Protein AF-A0A3D1ZHU7-F1 (afdb_monomer)

Secondary structure (DSSP, 8-state):
-HHHHHHHHHHHHHHHHHHHHHHHHS-HHHHHHHHHHHHHHTHHHHHHHHHSSS-HHHHHHHHHHTT--HHHHHHHHHHHHHHHHHHHHHHHHHH-GGGHHHHHH-HHHHHHHHHHHHHHHHHHHHHHHHHHHHHS---

pLDDT: mean 77.62, std 11.54, range [47.56, 93.19]

Structure (mmCIF, N/CA/C/O backbone):
data_AF-A0A3D1ZHU7-F1
#
_entry.id   AF-A0A3D1ZHU7-F1
#
loop_
_atom_site.group_PDB
_atom_site.id
_atom_site.type_symbol
_atom_site.label_atom_id
_atom_site.label_alt_id
_atom_site.label_comp_id
_atom_site.label_asym_id
_atom_site.label_entity_id
_atom_site.label_seq_id
_atom_site.pdbx_PDB_ins_code
_atom_site.Cartn_x
_atom_site.Cartn_y
_atom_site.Cartn_z
_atom_site.occupancy
_atom_site.B_iso_or_equiv
_atom_site.auth_seq_id
_atom_site.auth_comp_id
_atom_site.auth_asym_id
_atom_site.auth_atom_id
_atom_site.pdbx_PDB_model_num
ATOM 1 N N . LEU A 1 1 ? 4.420 -15.237 -3.830 1.00 58.88 1 LEU A N 1
ATOM 2 C CA . LEU A 1 1 ? 3.446 -16.031 -3.035 1.00 58.88 1 LEU A CA 1
ATOM 3 C C . LEU A 1 1 ? 3.546 -15.775 -1.526 1.00 58.88 1 LEU A C 1
ATOM 5 O O . LEU A 1 1 ? 2.537 -15.403 -0.94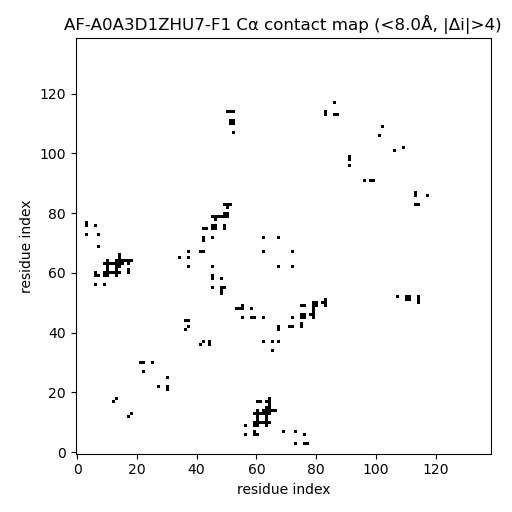0 1.00 58.88 1 LEU A O 1
ATOM 9 N N . GLY A 1 2 ? 4.732 -15.859 -0.901 1.00 75.31 2 GLY A N 1
ATOM 10 C CA . GLY A 1 2 ? 4.889 -15.630 0.551 1.00 75.31 2 GLY A CA 1
ATOM 11 C C . GLY A 1 2 ? 4.337 -14.293 1.080 1.00 75.31 2 GLY A C 1
ATOM 12 O O . GLY A 1 2 ? 3.766 -14.248 2.164 1.00 75.31 2 GLY A O 1
ATOM 13 N N . SER A 1 3 ? 4.403 -13.215 0.286 1.00 72.88 3 SER A N 1
ATOM 14 C CA . SER A 1 3 ? 3.837 -11.907 0.661 1.00 72.88 3 SER A CA 1
ATOM 15 C C . SER A 1 3 ? 2.314 -11.929 0.864 1.00 72.88 3 SER A C 1
ATOM 17 O O . SER A 1 3 ? 1.820 -11.296 1.793 1.00 72.88 3 SER A O 1
ATOM 19 N N . VAL A 1 4 ? 1.576 -12.674 0.033 1.00 77.00 4 VAL A N 1
ATOM 20 C CA . VAL A 1 4 ? 0.107 -12.764 0.113 1.00 77.00 4 VAL A CA 1
ATOM 21 C C . VAL A 1 4 ? -0.308 -13.667 1.272 1.00 77.00 4 VAL A C 1
ATOM 23 O O . VAL A 1 4 ? -1.229 -13.330 2.004 1.00 77.00 4 VAL A O 1
ATOM 26 N N . ILE A 1 5 ? 0.421 -14.761 1.505 1.00 83.69 5 ILE A N 1
ATOM 27 C CA . ILE A 1 5 ? 0.185 -15.647 2.656 1.00 83.69 5 ILE A CA 1
ATOM 28 C C . ILE A 1 5 ? 0.387 -14.876 3.968 1.00 83.69 5 ILE A C 1
ATOM 30 O O . ILE A 1 5 ? -0.484 -14.894 4.835 1.00 83.69 5 ILE A O 1
ATOM 34 N N . GLY A 1 6 ? 1.480 -14.115 4.082 1.00 82.44 6 GLY A N 1
ATOM 35 C CA . GLY A 1 6 ? 1.708 -13.238 5.232 1.00 82.44 6 GLY A CA 1
ATOM 36 C C . GLY A 1 6 ? 0.629 -12.159 5.389 1.00 82.44 6 GLY A C 1
ATOM 37 O O . GLY A 1 6 ? 0.256 -11.831 6.512 1.00 82.44 6 GLY A O 1
ATOM 38 N N . ALA A 1 7 ? 0.081 -11.644 4.283 1.00 81.25 7 ALA A N 1
ATOM 39 C CA . ALA A 1 7 ? -1.027 -10.689 4.300 1.00 81.25 7 ALA A CA 1
ATOM 40 C C . ALA A 1 7 ? -2.320 -11.314 4.847 1.00 81.25 7 ALA A C 1
ATOM 42 O O . ALA A 1 7 ? -2.986 -10.709 5.684 1.00 81.25 7 ALA A O 1
ATOM 43 N N . VAL A 1 8 ? -2.647 -12.537 4.420 1.00 87.94 8 VAL A N 1
ATOM 44 C CA . VAL A 1 8 ? -3.800 -13.303 4.919 1.00 87.94 8 VAL A CA 1
ATOM 45 C C . VAL A 1 8 ? -3.642 -13.616 6.407 1.00 87.94 8 VAL A C 1
ATOM 47 O O . VAL A 1 8 ? -4.587 -13.429 7.172 1.00 87.94 8 VAL A O 1
ATOM 50 N N . MET A 1 9 ? -2.444 -14.016 6.846 1.00 87.69 9 MET A N 1
ATOM 51 C CA . MET A 1 9 ? -2.156 -14.211 8.271 1.00 87.69 9 MET A CA 1
ATOM 52 C C . MET A 1 9 ? -2.300 -12.908 9.064 1.00 87.69 9 MET A C 1
ATOM 54 O O . MET A 1 9 ? -2.937 -12.902 10.114 1.00 87.69 9 MET A O 1
ATOM 58 N N . GLY A 1 10 ? -1.758 -11.796 8.558 1.00 84.75 10 GLY A N 1
ATOM 59 C CA . GLY A 1 10 ? -1.879 -10.479 9.188 1.00 84.75 10 GLY A CA 1
ATOM 60 C C . GLY A 1 10 ? -3.331 -10.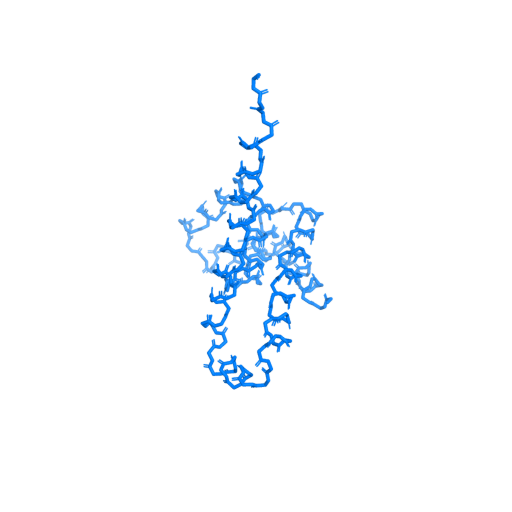021 9.317 1.00 84.75 10 GLY A C 1
ATOM 61 O O . GLY A 1 10 ? -3.729 -9.542 10.378 1.00 84.75 10 GLY A O 1
ATOM 62 N N . HIS A 1 11 ? -4.140 -10.241 8.279 1.00 89.44 11 HIS A N 1
ATOM 63 C CA . HIS A 1 11 ? -5.580 -9.976 8.295 1.00 89.44 11 HIS A CA 1
ATOM 64 C C . HIS A 1 11 ? -6.308 -10.835 9.333 1.00 89.44 11 HIS A C 1
ATOM 66 O O . HIS A 1 11 ? -7.080 -10.318 10.138 1.00 89.44 11 HIS A O 1
ATOM 72 N N . TRP A 1 12 ? -6.008 -12.132 9.391 1.00 88.25 12 TRP A N 1
ATOM 73 C CA . TRP A 1 12 ? -6.617 -13.030 10.370 1.00 88.25 12 TRP A CA 1
ATOM 74 C C . TRP A 1 12 ? -6.250 -12.659 11.815 1.00 88.25 12 TRP A C 1
ATOM 76 O O . TRP A 1 12 ? -7.123 -12.596 12.684 1.00 88.25 12 TRP A O 1
ATOM 86 N N . ILE A 1 13 ? -4.978 -12.334 12.063 1.00 86.25 13 ILE A N 1
ATOM 87 C CA . ILE A 1 13 ? -4.493 -11.829 13.355 1.00 86.25 13 ILE A CA 1
ATOM 88 C C . ILE A 1 13 ? -5.206 -10.518 13.704 1.00 86.25 13 ILE A C 1
ATOM 90 O O . ILE A 1 13 ? -5.768 -10.392 14.792 1.00 86.25 13 ILE A O 1
ATOM 94 N N . GLY A 1 14 ? -5.251 -9.560 12.777 1.00 85.31 14 GLY A N 1
ATOM 95 C CA . GLY A 1 14 ? -5.928 -8.278 12.971 1.00 85.31 14 GLY A CA 1
ATOM 96 C C . GLY A 1 14 ? -7.403 -8.439 13.335 1.00 85.31 14 GLY A C 1
ATOM 97 O O . GLY A 1 14 ? -7.887 -7.769 14.245 1.00 85.31 14 GLY A O 1
ATOM 98 N N . ARG A 1 15 ? -8.098 -9.387 12.700 1.00 86.81 15 ARG A N 1
ATOM 99 C CA . ARG A 1 15 ? -9.501 -9.693 12.998 1.00 86.81 15 ARG A CA 1
ATOM 100 C C . ARG A 1 15 ? -9.691 -10.284 14.395 1.00 86.81 15 ARG A C 1
ATOM 102 O O . ARG A 1 15 ? -10.673 -9.966 15.057 1.00 86.81 15 ARG A O 1
ATOM 109 N N . LYS A 1 16 ? -8.768 -11.136 14.850 1.00 84.88 16 LYS A N 1
ATOM 110 C CA . LYS A 1 16 ? -8.914 -11.877 16.113 1.00 84.88 16 LYS A CA 1
ATOM 111 C C . LYS A 1 16 ? -8.433 -11.104 17.345 1.00 84.88 16 LYS A C 1
ATOM 113 O O . LYS A 1 16 ? -9.062 -11.184 18.392 1.00 84.88 16 LYS A O 1
ATOM 118 N N . ILE A 1 17 ? -7.321 -10.380 17.231 1.00 83.88 17 ILE A N 1
ATOM 119 C CA . ILE A 1 17 ? -6.642 -9.714 18.362 1.00 83.88 17 ILE A CA 1
ATOM 120 C C . ILE A 1 17 ? -6.362 -8.232 18.108 1.00 83.88 17 ILE A C 1
ATOM 122 O O . ILE A 1 17 ? -5.857 -7.530 18.982 1.00 83.88 17 ILE A O 1
ATOM 126 N N . GLY A 1 18 ? -6.699 -7.718 16.930 1.00 78.75 18 GLY A N 1
ATOM 127 C CA . GLY A 1 18 ? -6.215 -6.415 16.514 1.00 78.75 18 GLY A CA 1
ATOM 128 C C . GLY A 1 18 ? -6.910 -5.219 17.173 1.00 78.75 18 GLY A C 1
ATOM 129 O O . GLY A 1 18 ? -6.228 -4.232 17.402 1.00 78.75 18 GLY A O 1
ATOM 130 N N . ARG A 1 19 ? -8.197 -5.280 17.558 1.00 77.19 19 ARG A N 1
ATOM 131 C CA . ARG A 1 19 ? -8.863 -4.171 18.290 1.00 77.19 19 ARG A CA 1
ATOM 132 C C . ARG A 1 19 ? -8.186 -3.827 19.633 1.00 77.19 19 ARG A C 1
ATOM 134 O O . ARG A 1 19 ? -7.817 -2.668 19.811 1.00 77.19 19 ARG A O 1
ATOM 141 N N . PRO A 1 20 ? -7.962 -4.778 20.562 1.00 77.00 20 PRO A N 1
ATOM 142 C CA . PRO A 1 20 ? -7.290 -4.471 21.828 1.00 77.00 20 PRO A CA 1
ATOM 143 C C . PRO A 1 20 ? -5.825 -4.038 21.647 1.00 77.00 20 PRO A C 1
ATOM 145 O O . PRO A 1 20 ? -5.339 -3.201 22.404 1.00 77.00 20 PRO A O 1
ATOM 148 N N . LEU A 1 21 ? -5.129 -4.551 20.626 1.00 73.56 21 LEU A N 1
ATOM 149 C CA . LEU A 1 21 ? -3.786 -4.087 20.251 1.00 73.56 21 LEU A CA 1
ATOM 150 C C . LEU A 1 21 ? -3.801 -2.665 19.671 1.00 73.56 21 LEU A C 1
ATOM 152 O O . LEU A 1 21 ? -2.933 -1.864 20.009 1.00 73.56 21 LEU A O 1
ATOM 156 N N . LEU A 1 22 ? -4.797 -2.326 18.849 1.00 77.19 22 LEU A N 1
ATOM 157 C CA . LEU A 1 22 ? -4.925 -1.008 18.230 1.00 77.19 22 LEU A CA 1
ATOM 158 C C . LEU A 1 22 ? -5.120 0.084 19.286 1.00 77.19 22 LEU A C 1
ATOM 160 O O . LEU A 1 22 ? -4.404 1.077 19.255 1.00 77.19 22 LEU A O 1
ATOM 164 N N . HIS A 1 23 ? -6.008 -0.136 20.260 1.00 74.94 23 HIS A N 1
ATOM 165 C CA . HIS A 1 23 ? -6.241 0.815 21.355 1.00 74.94 23 HIS A CA 1
ATOM 166 C C . HIS A 1 23 ? -5.019 1.022 22.264 1.00 74.94 23 HIS A C 1
ATOM 168 O O . HIS A 1 23 ? -4.912 2.063 22.904 1.00 74.94 23 HIS A O 1
ATOM 174 N N . ARG A 1 24 ? -4.089 0.057 22.328 1.00 75.62 24 ARG A N 1
ATOM 175 C CA . ARG A 1 24 ? -2.845 0.184 23.111 1.00 75.62 24 ARG A CA 1
ATOM 176 C C . ARG A 1 24 ? -1.709 0.863 22.347 1.00 75.62 24 ARG A C 1
ATOM 178 O O . ARG A 1 24 ? -0.842 1.460 22.973 1.00 75.62 24 ARG A O 1
ATOM 185 N N . LEU A 1 25 ? -1.684 0.733 21.021 1.00 71.88 25 LEU A N 1
ATOM 186 C CA . LEU A 1 25 ? -0.562 1.170 20.181 1.00 71.88 25 LEU A CA 1
ATOM 187 C C . LEU A 1 25 ? -0.844 2.464 19.406 1.00 71.88 25 LEU A C 1
ATOM 189 O O . LEU A 1 25 ? 0.091 3.119 18.947 1.00 71.88 25 LEU A O 1
ATOM 193 N N . VAL A 1 26 ? -2.115 2.825 19.216 1.00 77.81 26 VAL A N 1
ATOM 194 C CA . VAL A 1 26 ? -2.538 3.918 18.335 1.00 77.81 26 VAL A CA 1
ATOM 195 C C . VAL A 1 26 ? -3.512 4.832 19.072 1.00 77.81 26 VAL A C 1
ATOM 197 O O . VAL A 1 26 ? -4.440 4.371 19.729 1.00 77.81 26 VAL A O 1
ATOM 200 N N . SER A 1 27 ? -3.314 6.148 18.946 1.00 79.62 27 SER A N 1
ATOM 201 C CA . SER A 1 27 ? -4.219 7.130 19.542 1.00 79.62 27 SER A CA 1
ATOM 202 C C . SER A 1 27 ? -5.612 7.073 18.917 1.00 79.62 27 SER A C 1
ATOM 204 O O . SER A 1 27 ? -5.768 6.836 17.717 1.00 79.62 27 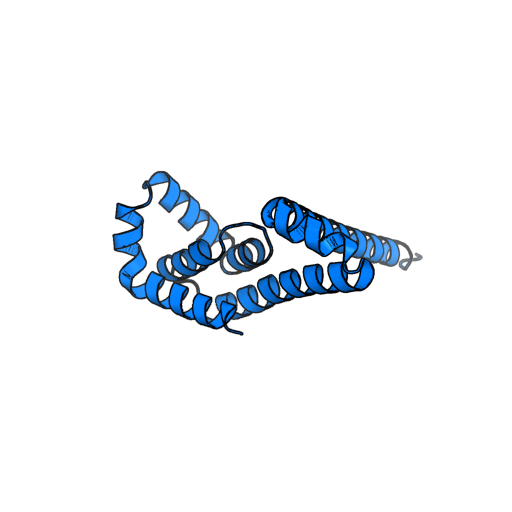SER A O 1
ATOM 206 N N . GLU A 1 28 ? -6.630 7.362 19.720 1.00 78.94 28 GLU A N 1
ATOM 207 C CA . GLU A 1 28 ? -8.040 7.264 19.330 1.00 78.94 28 GLU A CA 1
ATOM 208 C C . GLU A 1 28 ? -8.368 8.102 18.081 1.00 78.94 28 GLU A C 1
ATOM 210 O O . GLU A 1 28 ? -8.961 7.598 17.129 1.00 78.94 28 GLU A O 1
ATOM 215 N N . ASN A 1 29 ? -7.827 9.323 17.988 1.00 80.94 29 ASN A N 1
ATOM 216 C CA . ASN A 1 29 ? -7.960 10.179 16.801 1.00 80.94 29 ASN A CA 1
ATOM 217 C C . ASN A 1 29 ? -7.398 9.541 15.515 1.00 80.94 29 ASN A C 1
ATOM 219 O O . ASN A 1 29 ? -7.948 9.733 14.427 1.00 80.94 29 ASN A O 1
ATOM 223 N N . LYS A 1 30 ? -6.293 8.787 15.608 1.00 78.25 30 LYS A N 1
ATOM 224 C CA . LYS A 1 30 ? -5.715 8.081 14.453 1.00 78.25 30 LYS A CA 1
ATOM 225 C C . LYS A 1 30 ? -6.565 6.867 14.082 1.00 78.25 30 LYS A C 1
ATOM 227 O O . LYS A 1 30 ? -6.772 6.632 12.894 1.00 78.25 30 LYS A O 1
ATOM 232 N N . THR A 1 31 ? -7.093 6.150 15.071 1.00 81.81 31 THR A N 1
ATOM 233 C CA . THR A 1 31 ? -8.014 5.024 14.868 1.00 81.81 31 THR A CA 1
ATOM 234 C C . THR A 1 31 ? -9.276 5.456 14.129 1.00 81.81 31 THR A C 1
ATOM 236 O O . THR A 1 31 ? -9.586 4.869 13.095 1.00 81.81 31 THR A O 1
ATOM 239 N N . VAL A 1 32 ? -9.926 6.541 14.566 1.00 85.44 32 VAL A N 1
ATOM 240 C CA . VAL A 1 32 ? -11.122 7.098 13.903 1.00 85.44 32 VAL A CA 1
ATOM 241 C C . VAL A 1 32 ? -10.829 7.465 12.446 1.00 85.44 32 VAL A C 1
ATOM 243 O O . VAL A 1 32 ? -11.611 7.168 11.543 1.00 85.44 32 VAL A O 1
AT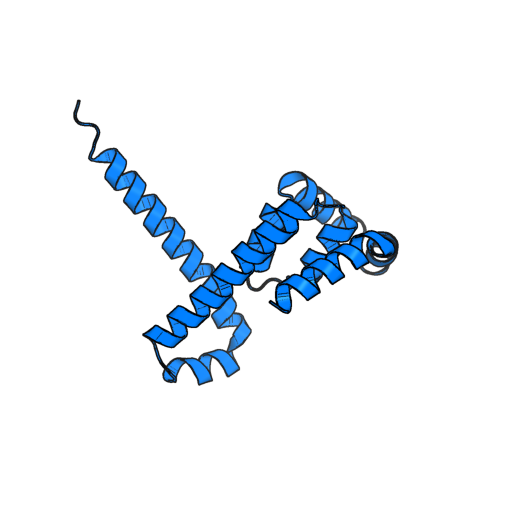OM 246 N N . ARG A 1 33 ? -9.666 8.074 12.181 1.00 84.06 33 ARG A N 1
ATOM 247 C CA . ARG A 1 33 ? -9.266 8.440 10.816 1.00 84.06 33 ARG A CA 1
ATOM 248 C C . ARG A 1 33 ? -9.040 7.215 9.929 1.00 84.06 33 ARG A C 1
ATOM 250 O O . ARG A 1 33 ? -9.401 7.247 8.754 1.00 84.06 33 ARG A O 1
ATOM 257 N N . VAL A 1 34 ? -8.447 6.154 10.474 1.00 82.69 34 VAL A N 1
ATOM 258 C CA . VAL A 1 34 ? -8.241 4.884 9.764 1.00 82.69 34 VAL A CA 1
ATOM 259 C C . VAL A 1 34 ? -9.574 4.183 9.510 1.00 82.69 34 VAL A C 1
ATOM 261 O O . VAL A 1 34 ? -9.798 3.750 8.382 1.00 82.69 34 VAL A O 1
ATOM 264 N N . GLU A 1 35 ? -10.476 4.130 10.493 1.00 86.38 35 GLU A N 1
ATOM 265 C CA . GLU A 1 35 ? -11.839 3.604 10.323 1.00 86.38 35 GLU A CA 1
ATOM 266 C C . GLU A 1 35 ? -12.577 4.334 9.199 1.00 86.38 35 GLU A C 1
ATOM 268 O O . GLU A 1 35 ? -13.093 3.693 8.287 1.00 86.38 35 GLU A O 1
ATOM 273 N N . ALA A 1 36 ? -12.550 5.670 9.188 1.00 88.25 36 ALA A N 1
ATOM 274 C CA . ALA A 1 36 ? -13.157 6.459 8.118 1.00 88.25 36 ALA A CA 1
ATOM 275 C C . ALA A 1 36 ? -12.551 6.143 6.737 1.00 88.25 36 ALA A C 1
ATOM 277 O O . ALA A 1 36 ? -13.273 6.052 5.742 1.00 88.25 36 ALA A O 1
ATOM 278 N N . LEU A 1 37 ? -11.230 5.940 6.665 1.00 85.19 37 LEU A N 1
ATOM 279 C CA . LEU A 1 37 ? -10.539 5.586 5.424 1.00 85.19 37 LEU A CA 1
ATOM 280 C C . LEU A 1 37 ? -10.955 4.194 4.923 1.00 85.19 37 LEU A C 1
ATOM 282 O O . LEU A 1 37 ? -11.245 4.023 3.740 1.00 85.19 37 LEU A O 1
ATOM 286 N N . PHE A 1 38 ? -11.002 3.208 5.818 1.00 87.62 38 PHE A N 1
ATOM 287 C CA . PHE A 1 38 ? -11.388 1.837 5.488 1.00 87.62 38 PHE A CA 1
ATOM 288 C C . PHE A 1 38 ? -12.876 1.719 5.153 1.00 87.62 38 PHE A C 1
ATOM 290 O O . PHE A 1 38 ? -13.210 1.015 4.205 1.00 87.62 38 PHE A O 1
ATOM 297 N N . ASN A 1 39 ? -13.747 2.463 5.833 1.00 88.25 39 ASN A N 1
ATOM 298 C CA . ASN A 1 39 ? -15.170 2.530 5.501 1.00 88.25 39 ASN A CA 1
ATOM 299 C C . ASN A 1 39 ? -15.406 3.172 4.130 1.00 88.25 39 ASN A C 1
ATOM 301 O O . ASN A 1 39 ? -16.289 2.745 3.393 1.00 88.25 39 ASN A O 1
ATOM 305 N N . LYS A 1 40 ? -14.604 4.181 3.763 1.00 90.38 40 LYS A N 1
ATOM 306 C CA . LYS A 1 40 ? -14.749 4.879 2.480 1.00 90.38 40 LYS A CA 1
ATOM 307 C C . LYS A 1 40 ? -14.149 4.113 1.299 1.00 90.38 40 LYS A C 1
ATOM 309 O O . LYS A 1 40 ? -14.742 4.097 0.226 1.00 90.38 40 LYS A O 1
ATOM 314 N N . TYR A 1 41 ? -12.960 3.534 1.464 1.00 88.88 41 TYR A N 1
ATOM 315 C CA . TYR A 1 41 ? -12.189 2.968 0.350 1.00 88.88 41 TYR A CA 1
ATOM 316 C C . TYR A 1 41 ? -12.076 1.440 0.390 1.00 88.88 41 TYR A C 1
ATOM 318 O O . TYR A 1 41 ? -11.830 0.824 -0.648 1.00 88.88 41 TYR A O 1
ATOM 326 N N . GLY A 1 42 ? -12.233 0.809 1.556 1.00 90.25 42 GLY A N 1
ATOM 327 C CA . GLY A 1 42 ? -12.165 -0.642 1.721 1.00 90.25 42 GLY A CA 1
ATOM 328 C C . GLY A 1 42 ? -10.932 -1.261 1.059 1.00 90.25 42 GLY A C 1
ATOM 329 O O . GLY A 1 42 ? -9.790 -0.925 1.373 1.00 90.25 42 GLY A O 1
ATOM 330 N N . ALA A 1 43 ? -11.161 -2.151 0.094 1.00 91.38 43 ALA A N 1
ATOM 331 C CA . ALA A 1 43 ? -10.095 -2.833 -0.636 1.00 91.38 43 ALA A CA 1
ATOM 332 C C . ALA A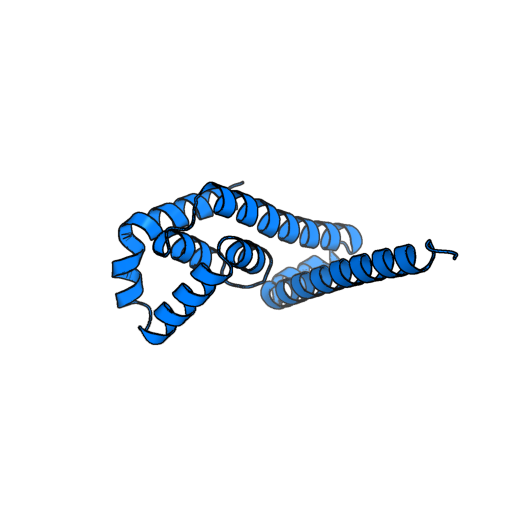 1 43 ? -9.228 -1.903 -1.506 1.00 91.38 43 ALA A C 1
ATOM 334 O O . ALA A 1 43 ? -8.061 -2.218 -1.741 1.00 91.38 43 ALA A O 1
ATOM 335 N N . TRP A 1 44 ? -9.727 -0.732 -1.916 1.00 91.44 44 TRP A N 1
ATOM 336 C CA . TRP A 1 44 ? -8.911 0.256 -2.630 1.00 91.44 44 TRP A CA 1
ATOM 337 C C . TRP A 1 44 ? -7.791 0.820 -1.756 1.00 91.44 44 TRP A C 1
ATOM 339 O O . TRP A 1 44 ? -6.683 1.027 -2.249 1.00 91.44 44 TRP A O 1
ATOM 349 N N . ALA A 1 45 ? -8.029 0.990 -0.449 1.00 90.44 45 ALA A N 1
ATOM 350 C CA . ALA A 1 45 ? -6.977 1.399 0.481 1.00 90.44 45 ALA A CA 1
ATOM 351 C C . ALA A 1 45 ? -5.838 0.366 0.524 1.00 90.44 45 ALA A C 1
ATOM 353 O O . ALA A 1 45 ? -4.664 0.729 0.580 1.00 90.44 45 ALA A O 1
ATOM 354 N N . ILE A 1 46 ? -6.181 -0.922 0.431 1.00 91.81 46 ILE A N 1
ATOM 355 C CA . ILE A 1 46 ? -5.219 -2.030 0.401 1.00 91.81 46 ILE A CA 1
ATOM 356 C C . ILE A 1 46 ? -4.455 -2.070 -0.911 1.00 91.81 46 ILE A C 1
ATOM 358 O O . ILE A 1 46 ? -3.242 -2.254 -0.884 1.00 91.81 46 ILE A O 1
ATOM 362 N N . LEU A 1 47 ? -5.128 -1.851 -2.039 1.00 91.06 47 LEU A N 1
ATOM 363 C CA . LEU A 1 47 ? -4.483 -1.795 -3.348 1.00 91.06 47 LEU A CA 1
ATOM 364 C C . LEU A 1 47 ? -3.419 -0.692 -3.388 1.00 91.06 47 LEU A C 1
ATOM 366 O O . LEU A 1 47 ? -2.271 -0.950 -3.754 1.00 91.06 47 LEU A O 1
ATOM 370 N N . VAL A 1 48 ? -3.773 0.515 -2.939 1.00 87.81 48 VAL A N 1
ATOM 371 C CA . VAL A 1 48 ? -2.847 1.654 -2.890 1.00 87.81 48 VAL A CA 1
ATOM 372 C C . VAL A 1 48 ? -1.700 1.379 -1.917 1.00 87.81 48 VAL A C 1
ATOM 374 O O . VAL A 1 48 ? -0.537 1.564 -2.275 1.00 87.81 48 VAL A O 1
ATOM 377 N N . ALA A 1 49 ? -1.987 0.881 -0.712 1.00 87.50 49 ALA A N 1
ATOM 378 C CA . ALA A 1 49 ? -0.953 0.548 0.269 1.00 87.50 49 ALA A CA 1
ATOM 379 C C . ALA A 1 49 ? -0.029 -0.597 -0.190 1.00 87.50 49 ALA A C 1
ATOM 381 O O . ALA A 1 49 ? 1.145 -0.624 0.166 1.00 87.50 49 ALA A O 1
ATOM 382 N N . ALA A 1 50 ? -0.538 -1.554 -0.970 1.00 86.69 50 ALA A N 1
ATOM 383 C CA . ALA A 1 50 ? 0.243 -2.663 -1.518 1.00 86.69 50 ALA A CA 1
ATOM 384 C C . ALA A 1 50 ? 1.209 -2.207 -2.613 1.00 86.69 50 ALA A C 1
ATOM 386 O O . ALA A 1 50 ? 2.309 -2.761 -2.737 1.00 86.69 50 ALA A O 1
ATOM 387 N N . PHE A 1 51 ? 0.776 -1.218 -3.392 1.00 85.06 51 PHE A N 1
ATOM 388 C CA . PHE A 1 51 ? 1.514 -0.682 -4.521 1.00 85.06 51 PHE A CA 1
ATOM 389 C C . PHE A 1 51 ? 2.585 0.339 -4.090 1.00 85.06 51 PHE A C 1
ATOM 391 O O . PHE A 1 51 ? 3.724 0.292 -4.550 1.00 85.06 51 PHE A O 1
ATOM 398 N N . THR A 1 52 ? 2.249 1.219 -3.147 1.00 80.12 52 THR A N 1
ATOM 399 C CA . THR A 1 52 ? 3.111 2.313 -2.659 1.00 80.12 52 THR A CA 1
ATOM 400 C C . THR A 1 52 ? 4.208 1.854 -1.678 1.00 80.12 52 THR A C 1
ATOM 402 O O . THR A 1 52 ? 4.139 0.742 -1.150 1.00 80.12 52 THR A O 1
ATOM 405 N N . PRO A 1 53 ? 5.223 2.697 -1.377 1.00 69.19 53 PRO A N 1
ATOM 406 C CA . PRO A 1 53 ? 6.231 2.469 -0.319 1.00 69.19 53 PRO A CA 1
ATOM 407 C C . PRO A 1 53 ? 5.693 2.415 1.111 1.00 69.19 53 PRO A C 1
ATOM 409 O O . PRO A 1 53 ? 6.465 2.353 2.061 1.00 69.19 53 PRO A O 1
ATOM 412 N N . ILE A 1 54 ? 4.380 2.440 1.293 1.00 78.25 54 ILE A N 1
ATOM 413 C CA . ILE A 1 54 ? 3.767 2.424 2.611 1.00 78.25 54 ILE A CA 1
ATOM 414 C C . ILE A 1 54 ? 3.963 1.030 3.240 1.00 78.25 54 ILE A C 1
ATOM 416 O O . ILE A 1 54 ? 3.954 0.018 2.529 1.00 78.25 54 ILE A O 1
ATOM 420 N N . PRO A 1 55 ? 4.131 0.926 4.574 1.00 78.00 55 PRO A N 1
ATOM 421 C CA . PRO A 1 55 ? 4.263 -0.350 5.271 1.00 78.00 55 PRO A CA 1
ATOM 422 C C . PRO A 1 55 ? 2.985 -1.199 5.158 1.00 78.00 55 PRO A C 1
ATOM 424 O O . PRO A 1 55 ? 2.134 -1.235 6.045 1.00 78.00 55 PRO A O 1
ATOM 427 N N . PHE A 1 56 ? 2.873 -1.950 4.064 1.00 84.06 56 PHE A N 1
ATOM 428 C CA . PHE A 1 56 ? 1.715 -2.781 3.727 1.00 84.06 56 PHE A CA 1
ATOM 429 C C . PHE A 1 56 ? 1.317 -3.757 4.837 1.00 84.06 56 PHE A C 1
ATOM 431 O O . PHE A 1 56 ? 0.135 -3.980 5.062 1.00 84.06 56 PHE A O 1
ATOM 438 N N . LYS A 1 57 ? 2.286 -4.312 5.577 1.00 83.94 57 LYS A N 1
ATOM 439 C CA . LYS A 1 57 ? 2.011 -5.228 6.698 1.00 83.94 57 LYS A CA 1
ATOM 440 C C . LYS A 1 57 ? 1.084 -4.582 7.740 1.00 83.94 57 LYS A C 1
ATOM 442 O O . LYS A 1 57 ? 0.153 -5.232 8.208 1.00 83.94 57 LYS A O 1
ATOM 447 N N . VAL A 1 58 ? 1.270 -3.292 8.028 1.00 85.31 58 VAL A N 1
ATOM 448 C CA . VAL A 1 58 ? 0.391 -2.535 8.934 1.00 85.31 58 VAL A CA 1
ATOM 449 C C . VAL A 1 58 ? -1.028 -2.488 8.370 1.00 85.31 58 VAL A C 1
ATOM 451 O O . VAL A 1 58 ? -1.978 -2.821 9.070 1.00 85.31 58 VAL A O 1
ATOM 454 N N . PHE A 1 59 ? -1.176 -2.186 7.080 1.00 87.19 59 PHE A N 1
ATOM 455 C CA . PHE A 1 59 ? -2.478 -2.156 6.409 1.00 87.19 59 PHE A CA 1
ATOM 456 C C . PHE A 1 59 ? -3.167 -3.522 6.369 1.00 87.19 59 PHE A C 1
ATOM 458 O O . PHE A 1 59 ? -4.385 -3.577 6.492 1.00 87.19 59 PHE A O 1
ATOM 465 N N . THR A 1 60 ? -2.421 -4.625 6.261 1.00 88.19 60 THR A N 1
ATOM 466 C CA . THR A 1 60 ? -3.013 -5.973 6.318 1.00 88.19 60 THR A CA 1
ATOM 467 C C . THR A 1 60 ? -3.588 -6.298 7.695 1.00 88.19 60 THR A C 1
ATOM 469 O O . THR A 1 60 ? -4.673 -6.866 7.781 1.00 88.19 60 THR A O 1
ATOM 472 N N . ILE A 1 61 ? -2.918 -5.869 8.770 1.00 88.12 61 ILE A N 1
ATOM 473 C CA . ILE A 1 61 ? -3.431 -6.010 10.137 1.00 88.12 61 ILE A CA 1
ATOM 474 C C . ILE A 1 61 ? -4.660 -5.118 10.316 1.00 88.12 61 ILE A C 1
ATOM 476 O O . ILE A 1 61 ? -5.697 -5.600 10.765 1.00 88.12 61 ILE A O 1
ATOM 480 N N . LEU A 1 62 ? -4.580 -3.848 9.903 1.00 87.94 62 LEU A N 1
ATOM 481 C CA . LEU A 1 62 ? -5.702 -2.907 9.971 1.00 87.94 62 LEU A CA 1
ATOM 482 C C . LEU A 1 62 ? -6.921 -3.406 9.187 1.00 87.94 62 LEU A C 1
ATOM 484 O O . LEU A 1 62 ? -8.031 -3.321 9.694 1.00 87.94 62 LEU A O 1
ATOM 488 N N . ALA A 1 63 ? -6.730 -4.010 8.012 1.00 89.56 63 ALA A N 1
ATOM 489 C CA . ALA A 1 63 ? -7.810 -4.635 7.249 1.00 89.56 63 ALA A CA 1
ATOM 490 C C . ALA A 1 63 ? -8.535 -5.725 8.049 1.00 89.56 63 ALA A C 1
ATOM 492 O O . ALA A 1 63 ? -9.758 -5.836 7.975 1.00 89.56 63 ALA A O 1
ATOM 493 N N . GLY A 1 64 ? -7.782 -6.500 8.831 1.00 88.44 64 GLY A N 1
ATOM 494 C CA . GLY A 1 64 ? -8.326 -7.467 9.776 1.00 88.44 64 GLY A CA 1
ATOM 495 C C . GLY A 1 64 ? -9.121 -6.803 10.896 1.00 88.44 64 GLY A C 1
ATOM 496 O O . GLY A 1 64 ? -10.265 -7.182 11.137 1.00 88.44 64 GLY A O 1
ATOM 497 N N . VAL A 1 65 ? -8.541 -5.783 11.540 1.00 89.38 65 VAL A N 1
ATOM 498 C CA . VAL A 1 65 ? -9.187 -5.023 12.632 1.00 89.38 65 VAL A CA 1
ATOM 499 C C . VAL A 1 65 ? -10.515 -4.418 12.176 1.00 89.38 65 VAL A C 1
ATOM 501 O O . VAL A 1 65 ? -11.502 -4.464 12.907 1.00 89.38 65 VAL A O 1
ATOM 504 N N . MET A 1 66 ? -10.534 -3.885 10.955 1.00 89.62 66 MET A N 1
ATOM 505 C CA . MET A 1 66 ? -11.695 -3.253 10.323 1.00 89.62 66 MET A CA 1
ATOM 506 C C . MET A 1 66 ? -12.662 -4.259 9.695 1.00 89.62 66 MET A C 1
ATOM 508 O O . MET A 1 66 ? -13.610 -3.866 9.024 1.00 89.62 66 MET A O 1
ATOM 512 N N . ASN A 1 67 ? -12.437 -5.561 9.893 1.00 88.00 67 ASN A N 1
ATOM 513 C CA . ASN A 1 67 ? -13.269 -6.636 9.363 1.00 88.00 67 ASN A CA 1
ATOM 514 C C . ASN A 1 67 ? -13.478 -6.614 7.843 1.00 88.00 67 ASN A C 1
ATOM 516 O O . ASN A 1 67 ? -14.452 -7.185 7.356 1.00 88.00 67 ASN A O 1
ATOM 520 N N . LEU A 1 68 ? -12.528 -6.070 7.078 1.00 89.50 68 LEU A N 1
ATOM 521 C CA . LEU A 1 68 ? -12.609 -6.047 5.621 1.00 89.50 68 LEU A CA 1
ATOM 522 C C . LEU A 1 68 ? -12.797 -7.469 5.069 1.00 89.50 68 LEU A C 1
ATOM 524 O O . LEU A 1 68 ? -12.150 -8.419 5.526 1.00 89.50 68 LEU A O 1
ATOM 528 N N . GLU A 1 69 ? -13.682 -7.632 4.090 1.00 91.31 69 GLU A N 1
ATOM 529 C CA . GLU A 1 69 ? -13.938 -8.935 3.484 1.00 91.31 69 GLU A CA 1
ATOM 530 C C . GLU A 1 69 ? -12.665 -9.545 2.880 1.00 91.31 69 GLU A C 1
ATOM 532 O O . GLU A 1 69 ? -11.871 -8.877 2.214 1.00 91.31 69 GLU A O 1
ATOM 537 N N . MET A 1 70 ? -12.478 -10.852 3.087 1.00 89.00 70 MET A N 1
ATOM 538 C CA . MET A 1 70 ? -11.234 -11.540 2.727 1.00 89.00 70 MET A CA 1
ATOM 539 C C . MET A 1 70 ? -11.017 -11.592 1.206 1.00 89.00 70 MET A C 1
ATOM 541 O O . MET A 1 70 ? -9.898 -11.421 0.733 1.00 89.00 70 MET A O 1
ATOM 545 N N . ARG A 1 71 ? -12.083 -11.799 0.422 1.00 92.31 71 ARG A N 1
ATOM 546 C CA . ARG A 1 71 ? -11.996 -11.879 -1.045 1.00 92.31 71 ARG A CA 1
ATOM 547 C C . ARG A 1 71 ? -11.458 -10.587 -1.676 1.00 92.31 71 ARG A C 1
ATOM 549 O O . ARG A 1 71 ? -10.417 -10.662 -2.331 1.00 92.31 71 ARG A O 1
ATOM 556 N N . PRO A 1 72 ? -12.084 -9.410 -1.477 1.00 91.62 72 PRO A N 1
ATOM 557 C CA . PRO A 1 72 ? -11.587 -8.178 -2.082 1.00 91.62 72 PRO A CA 1
ATOM 558 C C . PRO A 1 72 ? -10.228 -7.757 -1.500 1.00 91.62 72 PRO A C 1
ATOM 560 O O . PRO A 1 72 ? -9.400 -7.220 -2.232 1.00 91.62 72 PRO A O 1
ATOM 563 N N . PHE A 1 73 ? -9.937 -8.085 -0.235 1.00 92.06 73 PHE A N 1
ATOM 564 C CA . PHE A 1 73 ? -8.607 -7.913 0.357 1.00 92.06 73 PHE A CA 1
ATOM 565 C C . PHE A 1 73 ? -7.517 -8.710 -0.381 1.00 92.06 73 PHE A C 1
ATOM 567 O O . PHE A 1 73 ? -6.476 -8.147 -0.731 1.00 92.06 73 PHE A O 1
ATOM 574 N N . ILE A 1 74 ? -7.741 -10.005 -0.628 1.00 92.00 74 ILE A N 1
ATOM 575 C CA . ILE A 1 74 ? -6.776 -10.870 -1.322 1.00 92.00 74 ILE A CA 1
ATOM 576 C C . ILE A 1 74 ? -6.564 -10.380 -2.754 1.00 92.00 74 ILE A C 1
ATOM 578 O O . ILE A 1 74 ? -5.419 -10.246 -3.180 1.00 92.00 74 ILE A O 1
ATOM 582 N N . ILE A 1 75 ? -7.643 -10.063 -3.475 1.00 93.19 75 ILE A N 1
ATOM 583 C CA . ILE A 1 75 ? -7.567 -9.584 -4.862 1.00 93.19 75 ILE A CA 1
ATOM 584 C C . ILE A 1 75 ? -6.768 -8.277 -4.930 1.00 93.19 75 ILE A C 1
ATOM 586 O O . ILE A 1 75 ? -5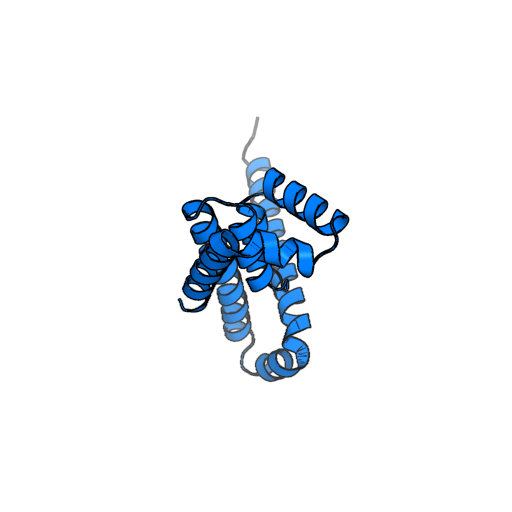.796 -8.192 -5.680 1.00 93.19 75 ILE A O 1
ATOM 590 N N . ALA A 1 76 ? -7.105 -7.292 -4.093 1.00 92.12 76 ALA A N 1
ATOM 591 C CA . ALA A 1 76 ? -6.381 -6.024 -4.022 1.00 92.12 76 ALA A CA 1
ATOM 592 C C . ALA A 1 76 ? -4.899 -6.217 -3.661 1.00 92.12 76 ALA A C 1
ATOM 594 O O . ALA A 1 76 ? -4.026 -5.567 -4.238 1.00 92.12 76 ALA A O 1
ATOM 595 N N . SER A 1 77 ? -4.606 -7.142 -2.743 1.00 90.19 77 SER A N 1
ATOM 596 C CA . SER A 1 77 ? -3.237 -7.475 -2.337 1.00 90.19 77 SER A CA 1
ATOM 597 C C . SER A 1 77 ? -2.440 -8.112 -3.474 1.00 90.19 77 SER A C 1
ATOM 599 O O . SER A 1 77 ? -1.297 -7.722 -3.701 1.00 90.19 77 SER A O 1
ATOM 601 N N . ILE A 1 78 ? -3.024 -9.069 -4.200 1.00 91.19 78 ILE A N 1
ATOM 602 C CA . ILE A 1 78 ? -2.377 -9.726 -5.344 1.00 91.19 78 ILE A CA 1
ATOM 603 C C . ILE A 1 78 ? -2.094 -8.703 -6.440 1.00 91.19 78 ILE A C 1
ATOM 605 O O . ILE A 1 78 ? -0.964 -8.641 -6.917 1.00 91.19 78 ILE A O 1
ATOM 609 N N . ILE A 1 79 ? -3.080 -7.877 -6.797 1.00 91.19 79 ILE A N 1
ATOM 610 C CA . ILE A 1 79 ? -2.934 -6.868 -7.850 1.00 91.19 79 ILE A CA 1
ATOM 611 C C . ILE A 1 79 ? -1.879 -5.834 -7.457 1.00 91.19 79 ILE A C 1
ATOM 613 O O . ILE A 1 79 ? -0.933 -5.618 -8.207 1.00 91.19 79 ILE A O 1
ATOM 617 N N . GLY A 1 80 ? -1.988 -5.229 -6.272 1.00 88.50 80 GLY A N 1
ATOM 618 C CA . GLY A 1 80 ? -1.060 -4.177 -5.854 1.00 88.50 80 GLY A CA 1
ATOM 619 C C . GLY A 1 80 ? 0.372 -4.686 -5.674 1.00 88.50 80 GLY A C 1
ATOM 620 O O . GLY A 1 80 ? 1.320 -4.034 -6.114 1.00 88.50 80 GLY A O 1
ATOM 621 N N . ARG A 1 81 ? 0.553 -5.883 -5.094 1.00 87.19 81 ARG A N 1
ATOM 622 C CA . ARG A 1 81 ? 1.885 -6.496 -4.960 1.00 87.19 81 ARG A CA 1
ATOM 623 C C . ARG A 1 81 ? 2.442 -6.952 -6.300 1.00 87.19 81 ARG A C 1
ATOM 625 O O . ARG A 1 81 ? 3.612 -6.701 -6.568 1.00 87.19 81 ARG A O 1
ATOM 632 N N . GLY A 1 82 ? 1.620 -7.596 -7.122 1.00 87.25 82 GLY A N 1
ATOM 633 C CA . GLY A 1 82 ? 1.996 -8.034 -8.462 1.00 87.25 82 GLY A CA 1
ATOM 634 C C . GLY A 1 82 ? 2.457 -6.856 -9.308 1.00 87.25 82 GLY A C 1
ATOM 635 O O . GLY A 1 82 ? 3.583 -6.872 -9.791 1.00 87.25 82 GLY A O 1
ATOM 636 N N . ALA A 1 83 ? 1.648 -5.798 -9.382 1.00 86.50 83 ALA A N 1
ATOM 637 C CA . ALA A 1 83 ? 1.992 -4.574 -10.098 1.00 86.50 83 ALA A CA 1
ATOM 638 C C . ALA A 1 83 ? 3.321 -3.987 -9.609 1.00 86.50 83 ALA A C 1
ATOM 640 O O . ALA A 1 83 ? 4.190 -3.691 -10.418 1.00 86.50 83 ALA A O 1
ATOM 641 N N . ARG A 1 84 ? 3.535 -3.889 -8.293 1.00 81.12 84 ARG A N 1
ATOM 642 C CA . ARG A 1 84 ? 4.788 -3.357 -7.742 1.00 81.12 84 ARG A CA 1
ATOM 643 C C . ARG A 1 84 ? 6.013 -4.177 -8.154 1.00 81.12 84 ARG A C 1
ATOM 645 O O . ARG A 1 84 ? 6.992 -3.609 -8.630 1.00 81.12 84 ARG A O 1
ATOM 652 N N . PHE A 1 85 ? 5.985 -5.493 -7.946 1.00 81.50 85 PHE A N 1
ATOM 653 C CA . PHE A 1 85 ? 7.138 -6.343 -8.255 1.00 81.50 85 PHE A CA 1
ATOM 654 C C . PHE A 1 85 ? 7.384 -6.459 -9.759 1.00 81.50 85 PHE A C 1
ATOM 656 O O . PHE A 1 85 ? 8.539 -6.492 -10.170 1.00 81.50 85 PHE A O 1
ATOM 663 N N . LEU A 1 86 ? 6.327 -6.458 -10.576 1.00 84.50 86 LEU A N 1
ATOM 664 C CA . LEU A 1 86 ? 6.454 -6.410 -12.030 1.00 84.50 86 LEU A CA 1
ATOM 665 C C . LEU A 1 86 ? 7.087 -5.097 -12.486 1.00 84.50 86 LEU A C 1
ATOM 667 O O . LEU A 1 86 ? 8.018 -5.139 -13.280 1.00 84.50 86 LEU A O 1
ATOM 671 N N . THR A 1 87 ? 6.657 -3.953 -11.949 1.00 79.56 87 THR A N 1
ATOM 672 C CA . THR A 1 87 ? 7.265 -2.653 -12.271 1.00 79.56 87 THR A CA 1
ATOM 673 C C . THR A 1 87 ? 8.757 -2.642 -11.943 1.00 79.56 87 THR A C 1
ATOM 675 O O . THR A 1 87 ? 9.558 -2.232 -12.777 1.00 79.56 87 THR A O 1
ATOM 678 N N . ILE A 1 88 ? 9.149 -3.140 -10.766 1.00 73.75 88 ILE A N 1
ATOM 679 C CA . ILE A 1 88 ? 10.567 -3.234 -10.380 1.00 73.75 88 ILE A CA 1
ATOM 680 C C . ILE A 1 88 ? 11.320 -4.203 -11.305 1.00 73.75 88 ILE A C 1
ATOM 682 O O . ILE A 1 88 ? 12.408 -3.879 -11.771 1.00 73.75 88 ILE A O 1
ATOM 686 N N . GLY A 1 89 ? 10.737 -5.365 -11.613 1.00 75.69 89 GLY A N 1
ATOM 687 C CA . GLY A 1 89 ? 11.346 -6.361 -12.496 1.00 75.69 89 GLY A CA 1
ATOM 688 C C . GLY A 1 89 ? 11.554 -5.850 -13.922 1.00 75.69 89 GLY A C 1
ATOM 689 O O . GLY A 1 89 ? 12.624 -6.048 -14.487 1.00 75.69 89 GLY A O 1
ATOM 690 N N . VAL A 1 90 ? 10.573 -5.136 -14.481 1.00 78.25 90 VAL A N 1
ATOM 691 C CA . VAL A 1 90 ? 10.689 -4.480 -15.793 1.00 78.25 90 VAL A CA 1
ATOM 692 C C . VAL A 1 90 ? 11.775 -3.411 -15.764 1.00 78.25 90 VAL A C 1
ATOM 694 O O . VAL A 1 90 ? 12.562 -3.322 -16.700 1.00 78.25 90 VAL A O 1
ATOM 697 N N . LEU A 1 91 ? 11.860 -2.629 -14.687 1.00 70.19 91 LEU A N 1
ATOM 698 C CA . LEU A 1 91 ? 12.885 -1.598 -14.559 1.00 70.19 91 LEU A CA 1
ATOM 699 C C . LEU A 1 91 ? 14.295 -2.210 -14.537 1.00 70.19 91 LEU A C 1
ATOM 701 O O . LEU A 1 91 ? 15.169 -1.760 -15.270 1.00 70.19 91 LEU A O 1
ATOM 705 N N . ILE A 1 92 ? 14.504 -3.285 -13.776 1.00 71.81 92 ILE A N 1
ATOM 706 C CA . ILE A 1 92 ? 15.784 -4.009 -13.763 1.00 71.81 92 ILE A CA 1
ATOM 707 C C . ILE A 1 92 ? 16.075 -4.631 -15.136 1.00 71.81 92 ILE A C 1
ATOM 709 O O . ILE A 1 92 ? 17.201 -4.553 -15.614 1.00 71.81 92 ILE A O 1
ATOM 713 N N . PHE A 1 93 ? 15.069 -5.208 -15.800 1.00 76.75 93 PHE A N 1
ATOM 714 C CA . PHE A 1 93 ? 15.227 -5.809 -17.126 1.00 76.75 93 PHE A CA 1
ATOM 715 C C . PHE A 1 93 ? 15.648 -4.789 -18.195 1.00 76.75 93 PHE A C 1
ATOM 717 O O . PHE A 1 93 ? 16.476 -5.102 -19.044 1.00 76.75 93 PHE A O 1
ATOM 724 N N . VAL A 1 94 ? 15.097 -3.572 -18.151 1.00 75.25 94 VAL A N 1
ATOM 725 C CA . VAL A 1 94 ? 15.394 -2.516 -19.132 1.00 75.25 94 VAL A CA 1
ATOM 726 C C . VAL A 1 94 ? 16.741 -1.838 -18.862 1.00 75.25 94 VAL A C 1
ATOM 728 O O . VAL A 1 94 ? 17.455 -1.524 -19.810 1.00 75.25 94 VAL A O 1
ATOM 731 N N . PHE A 1 95 ? 17.095 -1.599 -17.595 1.00 71.75 95 PHE A N 1
ATOM 732 C CA . PHE A 1 95 ? 18.264 -0.787 -17.226 1.00 71.75 95 PHE A CA 1
ATOM 733 C C . PHE A 1 95 ? 19.491 -1.592 -16.744 1.00 71.75 95 PHE A C 1
ATOM 735 O O . PHE A 1 95 ? 20.574 -1.023 -16.609 1.00 71.75 95 PHE A O 1
ATOM 742 N N . GLY A 1 96 ? 19.357 -2.902 -16.516 1.00 70.12 96 GLY A N 1
ATOM 743 C CA . GLY A 1 96 ? 20.458 -3.803 -16.154 1.00 70.12 96 GLY A CA 1
ATOM 744 C C . GLY A 1 96 ? 21.030 -3.610 -14.739 1.00 70.12 96 GLY A C 1
ATOM 745 O O . GLY A 1 96 ? 20.448 -2.938 -13.886 1.00 70.12 96 GLY A O 1
ATOM 746 N N . GLU A 1 97 ? 22.202 -4.209 -14.486 1.00 62.22 97 GLU A N 1
ATOM 747 C CA . GLU A 1 97 ? 22.900 -4.196 -13.181 1.00 62.22 97 GLU A CA 1
ATOM 748 C C . GLU A 1 97 ? 23.314 -2.793 -12.716 1.00 62.22 97 GLU A C 1
ATOM 750 O O . GLU A 1 97 ? 23.498 -2.570 -11.523 1.00 62.22 97 GLU A O 1
ATOM 755 N N . SER A 1 98 ? 23.380 -1.810 -13.622 1.00 62.78 98 SER A N 1
ATOM 756 C CA . SER A 1 98 ? 23.739 -0.431 -13.268 1.00 62.78 98 SER A CA 1
ATOM 757 C C . SER A 1 98 ? 22.742 0.224 -12.308 1.00 62.78 98 SER A C 1
ATOM 759 O O . SER A 1 98 ? 23.071 1.233 -11.686 1.00 62.78 98 SER A O 1
ATOM 761 N N . ILE A 1 99 ? 21.527 -0.324 -12.197 1.00 61.03 99 ILE A N 1
ATOM 762 C CA . ILE A 1 99 ? 20.526 0.126 -11.235 1.00 61.03 99 ILE A CA 1
ATOM 763 C C . ILE A 1 99 ? 20.619 -0.640 -9.911 1.00 61.03 99 ILE A C 1
ATOM 765 O O . ILE A 1 99 ? 20.239 -0.065 -8.902 1.00 61.03 99 ILE A O 1
ATOM 769 N N . GLN A 1 100 ? 21.152 -1.872 -9.867 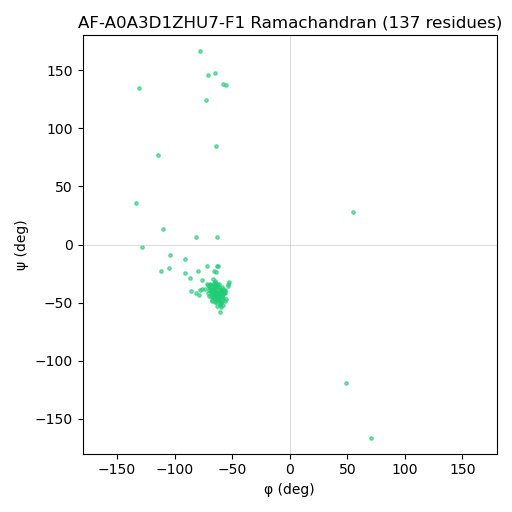1.00 56.34 100 GLN A N 1
ATOM 770 C CA . GLN A 1 100 ? 21.150 -2.724 -8.662 1.00 56.34 100 GLN A CA 1
ATOM 771 C C . GLN A 1 100 ? 21.857 -2.080 -7.464 1.00 56.34 100 GLN A C 1
ATOM 773 O O . GLN A 1 100 ? 21.282 -2.051 -6.381 1.00 56.34 100 GLN A O 1
ATOM 778 N N . SER A 1 101 ? 23.032 -1.480 -7.663 1.00 57.44 101 SER A N 1
ATOM 779 C CA . SER A 1 101 ? 23.723 -0.733 -6.601 1.00 57.44 101 SER A CA 1
ATOM 780 C C . SER A 1 101 ? 22.923 0.489 -6.135 1.00 57.44 101 SER A C 1
ATOM 782 O O . SER A 1 101 ? 22.874 0.797 -4.949 1.00 57.44 101 SER A O 1
ATOM 784 N N . PHE A 1 102 ? 22.204 1.145 -7.049 1.00 58.41 102 PHE A N 1
ATOM 785 C CA . PHE A 1 102 ? 21.315 2.260 -6.723 1.00 58.41 102 PHE A CA 1
ATOM 786 C C . PHE A 1 102 ? 20.048 1.803 -5.976 1.00 58.41 102 PHE A C 1
ATOM 788 O O . PHE A 1 102 ? 19.557 2.531 -5.113 1.00 58.41 102 PHE A O 1
ATOM 795 N N . ILE A 1 103 ? 19.520 0.609 -6.288 1.00 59.47 103 ILE A N 1
ATOM 796 C CA . ILE A 1 103 ? 18.391 -0.021 -5.583 1.00 59.47 103 ILE A CA 1
ATOM 797 C C . ILE A 1 103 ? 18.784 -0.329 -4.140 1.00 59.47 103 ILE A C 1
ATOM 799 O O . ILE A 1 103 ? 18.022 0.012 -3.237 1.00 59.47 103 ILE A O 1
ATOM 803 N N . ASP A 1 104 ? 19.934 -0.967 -3.932 1.00 59.59 104 ASP A N 1
ATOM 804 C CA . ASP A 1 104 ? 20.354 -1.427 -2.607 1.00 59.59 104 ASP A CA 1
ATOM 805 C C . ASP A 1 104 ? 20.659 -0.252 -1.667 1.00 59.59 104 ASP A C 1
ATOM 807 O O . ASP A 1 104 ? 20.217 -0.266 -0.516 1.00 59.59 104 ASP A O 1
ATOM 811 N N . ASP A 1 105 ? 21.279 0.817 -2.176 1.00 61.84 105 ASP A N 1
ATOM 812 C CA . ASP A 1 105 ? 21.589 2.010 -1.377 1.00 61.84 105 ASP A CA 1
ATOM 813 C C . ASP A 1 105 ? 20.381 2.951 -1.181 1.00 61.84 105 ASP A C 1
ATOM 815 O O . ASP A 1 105 ? 20.346 3.730 -0.228 1.00 61.84 105 ASP A O 1
ATOM 819 N N . ASN A 1 106 ? 19.365 2.897 -2.057 1.00 64.00 106 ASN A N 1
ATOM 820 C CA . ASN A 1 106 ? 18.242 3.850 -2.068 1.00 64.00 106 ASN A CA 1
ATOM 821 C C . ASN A 1 106 ? 16.864 3.176 -2.188 1.00 64.00 106 ASN A C 1
ATOM 823 O O . ASN A 1 106 ? 15.943 3.716 -2.813 1.00 64.00 106 ASN A O 1
ATOM 827 N N . PHE A 1 107 ? 16.692 2.003 -1.576 1.00 60.88 107 PHE A N 1
ATOM 828 C CA . PHE A 1 107 ? 15.497 1.156 -1.709 1.00 60.88 107 PHE A CA 1
ATOM 829 C C . PHE A 1 107 ? 14.172 1.901 -1.428 1.00 60.88 107 PHE A C 1
ATOM 831 O O . PHE A 1 107 ? 13.140 1.630 -2.057 1.00 60.88 107 PHE A O 1
ATOM 838 N N . GLU A 1 108 ? 14.187 2.889 -0.523 1.00 59.34 108 GLU A N 1
ATOM 839 C CA . GLU A 1 108 ? 13.056 3.794 -0.267 1.00 59.34 108 GLU A CA 1
ATOM 840 C C . GLU A 1 108 ? 12.755 4.723 -1.453 1.00 59.34 108 GLU A C 1
ATOM 842 O O . GLU A 1 108 ? 11.605 4.793 -1.898 1.00 59.34 108 GLU A O 1
ATOM 847 N N . ILE A 1 109 ? 13.768 5.388 -2.015 1.00 59.59 109 ILE A N 1
ATOM 848 C CA . ILE A 1 109 ? 13.616 6.334 -3.132 1.00 59.59 109 ILE A CA 1
ATOM 849 C C . ILE A 1 109 ? 13.190 5.600 -4.400 1.00 59.59 109 ILE A C 1
ATOM 851 O O . ILE A 1 109 ? 12.283 6.057 -5.093 1.00 59.59 109 ILE A O 1
ATOM 855 N N . LEU A 1 110 ? 13.761 4.427 -4.681 1.00 59.62 110 LEU A N 1
ATOM 856 C CA . LEU A 1 110 ? 13.358 3.615 -5.829 1.00 59.62 110 LEU A CA 1
ATOM 857 C C . LEU A 1 110 ? 11.904 3.145 -5.710 1.00 59.62 110 LEU A C 1
ATOM 859 O O . LEU A 1 110 ? 11.159 3.083 -6.691 1.00 59.62 110 LEU A O 1
ATOM 863 N N . THR A 1 111 ? 11.461 2.839 -4.493 1.00 58.97 111 THR A N 1
ATOM 864 C CA . THR A 1 111 ? 10.064 2.487 -4.264 1.00 58.97 111 THR A CA 1
ATOM 865 C C . THR A 1 111 ? 9.133 3.685 -4.495 1.00 58.97 111 THR A C 1
ATOM 867 O O . THR A 1 111 ? 8.060 3.532 -5.083 1.00 58.97 111 THR A O 1
ATOM 870 N N . ILE A 1 112 ? 9.528 4.883 -4.061 1.00 62.50 112 ILE A N 1
ATOM 871 C CA . ILE A 1 112 ? 8.777 6.122 -4.316 1.00 62.50 112 ILE A CA 1
ATOM 872 C C . ILE A 1 112 ? 8.747 6.427 -5.822 1.00 62.50 112 ILE A C 1
ATOM 874 O O . ILE A 1 112 ? 7.680 6.706 -6.371 1.00 62.50 112 ILE A O 1
ATOM 878 N N . ALA A 1 113 ? 9.884 6.302 -6.505 1.00 63.81 113 ALA A N 1
ATOM 879 C CA . ALA A 1 113 ? 10.022 6.549 -7.935 1.00 63.81 113 ALA A CA 1
ATOM 880 C C . ALA A 1 113 ? 9.238 5.538 -8.783 1.00 63.81 113 ALA A C 1
ATOM 882 O O . ALA A 1 113 ? 8.581 5.929 -9.741 1.00 63.81 113 ALA A O 1
ATOM 883 N N . SER A 1 114 ? 9.227 4.254 -8.413 1.00 64.19 114 SER A N 1
ATOM 884 C CA . SER A 1 114 ? 8.427 3.229 -9.103 1.00 64.19 114 SER A CA 1
ATOM 885 C C . SER A 1 114 ? 6.924 3.416 -8.885 1.00 64.19 114 SER A C 1
ATOM 887 O O . SER A 1 114 ? 6.145 3.242 -9.825 1.00 64.19 114 SER A O 1
ATOM 889 N N . ALA A 1 115 ? 6.504 3.846 -7.690 1.00 64.44 115 ALA A N 1
ATOM 890 C CA . ALA A 1 115 ? 5.116 4.222 -7.443 1.00 64.44 115 ALA A CA 1
ATOM 891 C C . ALA A 1 115 ? 4.703 5.453 -8.273 1.00 64.44 115 ALA A C 1
ATOM 893 O O . ALA A 1 115 ? 3.648 5.437 -8.908 1.00 64.44 115 ALA A O 1
ATOM 894 N N . GLY A 1 116 ? 5.553 6.484 -8.327 1.00 70.38 116 GLY A N 1
ATOM 895 C CA . GLY A 1 116 ? 5.341 7.672 -9.159 1.00 70.38 116 GLY A CA 1
ATOM 896 C C . GLY A 1 116 ? 5.338 7.361 -10.659 1.00 70.38 116 GLY A C 1
ATOM 897 O O . GLY A 1 116 ? 4.458 7.825 -11.380 1.00 70.38 116 GLY A O 1
ATOM 898 N N . GLY A 1 117 ? 6.259 6.514 -11.122 1.00 68.38 117 GLY A N 1
ATOM 899 C CA . GLY A 1 117 ? 6.377 6.098 -12.519 1.00 68.38 117 GLY A CA 1
ATOM 900 C C . GLY A 1 117 ? 5.170 5.299 -13.004 1.00 68.38 117 GLY A C 1
ATOM 901 O O . GLY A 1 117 ? 4.654 5.557 -14.087 1.00 68.38 117 GLY A O 1
ATOM 902 N N . PHE A 1 118 ? 4.640 4.389 -12.188 1.00 69.12 118 PHE A N 1
ATOM 903 C CA . PHE A 1 118 ? 3.412 3.670 -12.534 1.00 69.12 118 PHE A CA 1
ATOM 904 C C . PHE A 1 118 ? 2.190 4.586 -12.576 1.00 69.12 118 PHE A C 1
ATOM 906 O O . PHE A 1 118 ? 1.384 4.478 -13.496 1.00 69.12 118 PHE A O 1
ATOM 913 N N . ILE A 1 119 ? 2.067 5.523 -11.627 1.00 70.00 119 ILE A N 1
ATOM 914 C CA . ILE A 1 119 ? 1.008 6.541 -11.667 1.00 70.00 119 ILE A CA 1
ATOM 915 C C . ILE A 1 119 ? 1.125 7.364 -12.957 1.00 70.00 119 ILE A C 1
ATOM 917 O O . ILE A 1 119 ? 0.123 7.562 -13.640 1.00 70.00 119 ILE A O 1
ATOM 921 N N . ALA A 1 120 ? 2.337 7.773 -13.342 1.00 69.06 120 ALA A N 1
ATOM 922 C CA . ALA A 1 120 ? 2.579 8.510 -14.579 1.00 69.06 120 ALA A CA 1
ATOM 923 C C . ALA A 1 120 ? 2.215 7.696 -15.834 1.00 69.06 120 ALA A C 1
ATOM 925 O O . ALA A 1 120 ? 1.574 8.231 -16.735 1.00 69.06 120 ALA A O 1
ATOM 926 N N . ILE A 1 121 ? 2.546 6.402 -15.879 1.00 72.88 121 ILE A N 1
ATOM 927 C CA . ILE A 1 121 ? 2.193 5.503 -16.991 1.00 72.88 121 ILE A CA 1
ATOM 928 C C . ILE A 1 121 ? 0.677 5.309 -17.085 1.00 72.88 121 ILE A C 1
ATOM 930 O O . ILE A 1 121 ? 0.115 5.391 -18.176 1.00 72.88 121 ILE A O 1
ATOM 934 N N . VAL A 1 122 ? -0.005 5.095 -15.957 1.00 72.06 122 VAL A N 1
ATOM 935 C CA . VAL A 1 122 ? -1.469 4.966 -15.922 1.00 72.06 122 VAL A CA 1
ATOM 936 C C . VAL A 1 122 ? -2.129 6.261 -16.396 1.00 72.06 122 VAL A C 1
ATOM 938 O O . VAL A 1 122 ? -3.048 6.213 -17.210 1.00 72.06 122 VAL A O 1
ATOM 941 N N . ILE A 1 123 ? -1.638 7.422 -15.955 1.00 74.25 123 ILE A N 1
ATOM 942 C CA . ILE A 1 123 ? -2.131 8.726 -16.417 1.00 74.25 123 ILE A CA 1
ATOM 943 C C . ILE A 1 123 ? -1.883 8.895 -17.920 1.00 74.25 123 ILE A C 1
ATOM 945 O O . ILE A 1 123 ? -2.809 9.259 -18.641 1.00 74.25 123 ILE A O 1
ATOM 949 N N . ALA A 1 124 ? -0.682 8.584 -18.411 1.00 74.69 124 ALA A N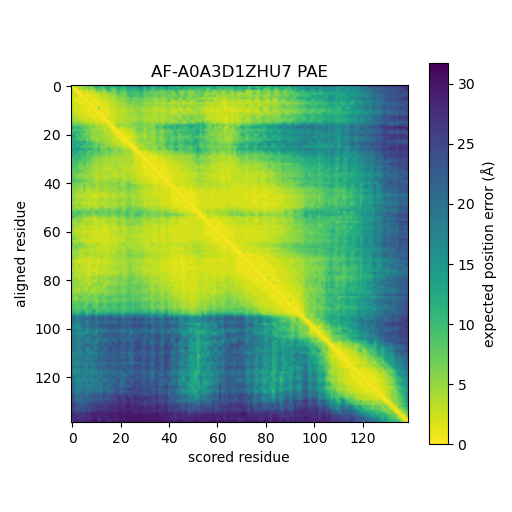 1
ATOM 950 C CA . ALA A 1 124 ? -0.352 8.672 -19.831 1.00 74.69 124 ALA A CA 1
ATOM 951 C C . ALA A 1 124 ? -1.257 7.764 -20.681 1.00 74.69 124 ALA A C 1
ATOM 953 O O . ALA A 1 124 ? -1.786 8.204 -21.700 1.00 74.69 124 ALA A O 1
ATOM 954 N N . TYR A 1 125 ? -1.515 6.535 -20.228 1.00 78.25 125 TYR A N 1
ATOM 955 C CA . TYR A 1 125 ? -2.426 5.598 -20.886 1.00 78.25 125 TYR A CA 1
ATOM 956 C C . TYR A 1 125 ? -3.883 6.099 -20.896 1.00 78.25 125 TYR A C 1
ATOM 958 O O . TYR A 1 125 ? -4.560 6.043 -21.926 1.00 78.25 125 TYR A O 1
ATOM 966 N N . LEU A 1 126 ? -4.371 6.651 -19.780 1.00 78.94 126 LEU A N 1
ATOM 967 C CA . LEU A 1 126 ? -5.715 7.239 -19.689 1.00 78.94 126 LEU A CA 1
ATOM 968 C C . LEU A 1 126 ? -5.870 8.485 -20.577 1.00 78.94 126 LEU A C 1
ATOM 970 O O . LEU A 1 126 ? -6.919 8.690 -21.187 1.00 78.94 126 LEU A O 1
ATOM 974 N N . VAL A 1 127 ? -4.829 9.312 -20.683 1.00 80.94 127 VAL A N 1
ATOM 975 C CA . VAL A 1 127 ? -4.814 10.471 -21.587 1.00 80.94 127 VAL A CA 1
ATOM 976 C C . VAL A 1 127 ? -4.813 10.009 -2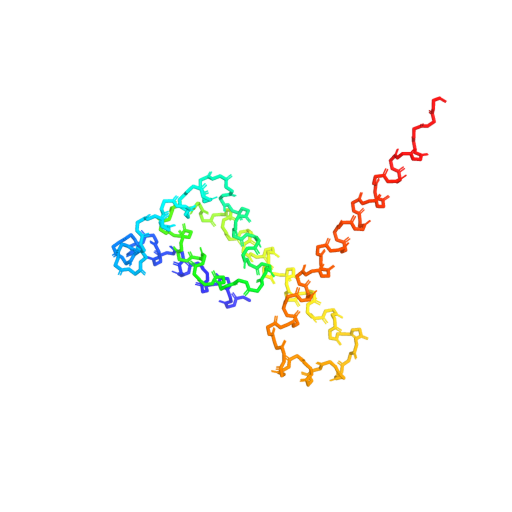3.042 1.00 80.94 127 VAL A C 1
ATOM 978 O O . VAL A 1 127 ? -5.618 10.499 -23.831 1.00 80.94 127 VAL A O 1
ATOM 981 N N . PHE A 1 128 ? -3.986 9.023 -23.391 1.00 74.31 128 PHE A N 1
ATOM 982 C CA . PHE A 1 128 ? -3.900 8.498 -24.754 1.00 74.31 128 PHE A CA 1
ATOM 983 C C . PHE A 1 128 ? -5.232 7.892 -25.221 1.00 74.31 128 PHE A C 1
ATOM 985 O O . PHE A 1 128 ? -5.694 8.169 -26.327 1.00 74.31 128 PHE A O 1
ATOM 992 N N . THR A 1 129 ? -5.909 7.138 -24.350 1.00 76.25 129 THR A N 1
ATOM 993 C CA . THR A 1 129 ? -7.229 6.545 -24.637 1.00 76.25 129 THR A CA 1
ATOM 994 C C . THR A 1 129 ? -8.350 7.590 -24.721 1.00 76.25 129 THR A C 1
ATOM 996 O O . THR A 1 129 ? -9.231 7.478 -25.580 1.00 76.25 129 THR A O 1
ATOM 999 N N . ARG A 1 130 ? -8.300 8.668 -23.921 1.00 72.38 130 ARG A N 1
ATOM 1000 C CA . ARG A 1 130 ? -9.221 9.812 -24.075 1.00 72.38 130 ARG A CA 1
ATOM 1001 C C . ARG A 1 130 ? -8.980 10.608 -25.354 1.00 72.38 130 ARG A C 1
ATOM 1003 O O . ARG A 1 130 ? -9.945 10.996 -26.008 1.00 72.38 130 ARG A O 1
ATOM 1010 N N . MET A 1 131 ? -7.724 10.813 -25.743 1.00 66.19 131 MET A N 1
ATOM 1011 C CA . MET A 1 131 ? -7.380 11.466 -27.010 1.00 66.19 131 MET A CA 1
ATOM 1012 C C . MET A 1 131 ? -7.831 10.636 -28.217 1.00 66.19 131 MET A C 1
ATOM 1014 O O . MET A 1 131 ? -8.250 11.199 -29.227 1.00 66.19 131 MET A O 1
ATOM 1018 N N . GLN A 1 132 ? -7.802 9.305 -28.107 1.00 63.19 132 GLN A N 1
ATOM 1019 C CA . GLN A 1 132 ? -8.313 8.418 -29.151 1.00 63.19 132 GLN A CA 1
ATOM 1020 C C . GLN A 1 132 ? -9.846 8.476 -29.258 1.00 63.19 132 GLN A C 1
ATOM 1022 O O . GLN A 1 132 ? -10.372 8.545 -30.366 1.00 63.19 132 GLN A O 1
ATOM 1027 N N . SER A 1 133 ? -10.558 8.558 -28.126 1.00 56.75 133 SER A N 1
ATOM 1028 C CA . SER A 1 133 ? -12.022 8.734 -28.109 1.00 56.75 133 SER A CA 1
ATOM 1029 C C . SER A 1 133 ? -12.464 10.094 -28.668 1.00 56.75 133 SER A C 1
ATOM 1031 O O . SER A 1 133 ? -13.484 10.174 -29.343 1.00 56.75 133 SER A O 1
ATOM 1033 N N . ALA A 1 134 ? -11.673 11.154 -28.467 1.00 58.16 134 ALA A N 1
ATOM 1034 C CA . ALA A 1 134 ? -11.935 12.474 -29.050 1.00 58.16 134 ALA A CA 1
ATOM 1035 C C . ALA A 1 134 ? -11.685 12.541 -30.572 1.00 58.16 134 ALA A C 1
ATOM 1037 O O . ALA A 1 134 ? -12.175 13.450 -31.234 1.00 58.16 134 ALA A O 1
ATOM 1038 N N . ARG A 1 135 ? -10.935 11.585 -31.140 1.00 54.84 135 ARG A N 1
ATOM 1039 C CA . ARG A 1 135 ? -10.682 11.478 -32.588 1.00 54.84 135 ARG A CA 1
ATOM 1040 C C . ARG A 1 135 ? -11.692 10.601 -33.336 1.00 54.84 135 ARG A C 1
ATOM 1042 O O . ARG A 1 135 ? -11.689 10.633 -34.561 1.00 54.84 135 ARG A O 1
ATOM 1049 N N . HIS A 1 136 ? -12.523 9.823 -32.639 1.00 51.38 136 HIS A N 1
ATOM 1050 C CA . HIS A 1 136 ? -13.415 8.829 -33.257 1.00 51.38 136 HIS A CA 1
ATOM 1051 C C . HIS A 1 136 ? -14.909 9.187 -33.205 1.00 51.38 136 HIS A C 1
ATOM 1053 O O . HIS A 1 136 ? -15.740 8.334 -33.496 1.00 51.38 136 HIS A O 1
ATOM 1059 N N . ASN A 1 137 ? -15.252 10.438 -32.880 1.00 51.94 137 ASN A N 1
ATOM 1060 C CA . ASN A 1 137 ? -16.608 10.962 -33.054 1.00 51.94 137 ASN A CA 1
ATOM 1061 C C . ASN A 1 137 ? -16.607 12.079 -34.116 1.00 51.94 137 ASN A C 1
ATOM 1063 O O . ASN A 1 137 ? -16.581 13.259 -33.755 1.00 51.94 137 ASN A O 1
ATOM 1067 N N . PRO A 1 138 ? -16.543 11.743 -35.419 1.00 47.56 138 PRO A N 1
ATOM 1068 C CA . PRO A 1 138 ? -16.917 12.693 -36.450 1.00 47.56 138 PRO A CA 1
ATOM 1069 C C . PRO A 1 138 ? -18.446 12.823 -36.414 1.00 47.56 138 PRO A C 1
ATOM 1071 O O . PRO A 1 138 ? -19.154 11.817 -36.455 1.00 47.56 138 PRO A O 1
ATOM 1074 N N . ASN A 1 139 ? -18.931 14.056 -36.263 1.00 49.41 139 ASN A N 1
ATOM 1075 C CA . ASN A 1 139 ? -20.329 14.402 -36.528 1.00 49.41 139 ASN A CA 1
ATOM 1076 C C . ASN A 1 139 ? -20.705 14.064 -37.974 1.00 49.41 139 ASN A C 1
ATOM 1078 O O . ASN A 1 139 ? -19.831 14.263 -38.851 1.00 49.41 139 ASN A O 1
#

Solvent-accessible surface area (backbone atoms only — not comparable to full-atom values): 7358 Å² total; per-residue (Å²): 110,70,70,58,54,51,36,53,50,32,20,51,47,9,54,75,56,26,59,72,51,41,70,75,76,44,58,68,74,58,51,55,53,49,51,53,46,45,74,73,42,44,40,56,51,44,22,52,32,36,36,36,75,51,68,38,69,60,54,25,22,48,37,10,48,70,63,56,59,66,69,55,43,51,52,24,38,50,51,16,40,47,52,38,53,49,54,53,50,52,50,43,69,74,61,41,72,81,45,50,66,55,41,73,79,33,51,68,58,50,35,47,50,51,39,51,50,51,51,49,50,52,50,51,52,54,49,52,53,50,56,50,56,70,69,70,66,80,130

Mean predicted aligned error: 11.08 Å

Nearest PDB structures (foldseek):
  8jts-assembly1_A  TM=2.350E-01  e=6.403E+00  Homo sapiens

Foldseek 3Di:
DVQLVLLLVLLQCLQPPVPVVCVVPDDPVVLVVLLVVCVVQPLNVLLLCLQALHPSSVVSSSSNVSVRDPVSNSVSNCNNVVLNVVLVVVVCVVPPPVCVVVCVVCVNVVRRVSSVVVVVVVVVVVVVVVVVVVVPDDD

Radius of gyration: 18.37 Å; Cα contacts (8 Å, |Δi|>4): 114; chains: 1; bounding box: 44×30×60 Å

Sequence (139 aa):
LGSVIGAVMGHWIGRKIGRPLLHRLVSENKTVRVEALFNKYGAWAILVAAFTPIPFKVFTILAGVMNLEMRPFIIASIIGRGARFLTIGVLIFVFGESIQSFIDDNFEILTIASAGGFIAIVIAYLVFTRMQSARHNPN